Protein AF-A0A3S5ESK1-F1 (afdb_monomer)

Structure (mmCIF, N/CA/C/O backbone):
data_AF-A0A3S5ESK1-F1
#
_entry.id   AF-A0A3S5ESK1-F1
#
loop_
_atom_site.group_PDB
_atom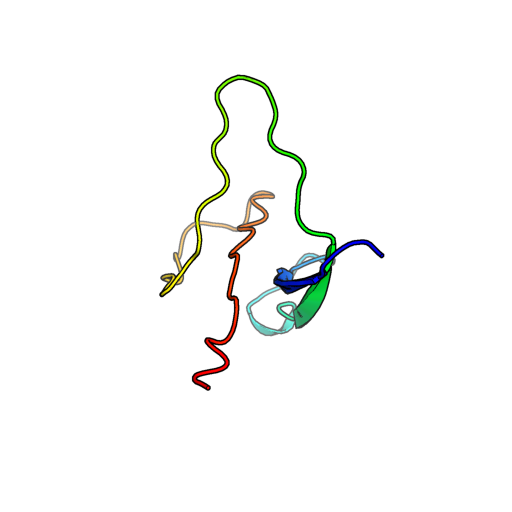_site.id
_atom_site.type_symbol
_atom_site.label_atom_id
_atom_site.label_alt_id
_atom_site.label_comp_id
_atom_site.label_asym_id
_atom_site.label_entity_id
_atom_site.label_seq_id
_atom_site.pdbx_PDB_ins_code
_atom_site.Cartn_x
_atom_site.Cartn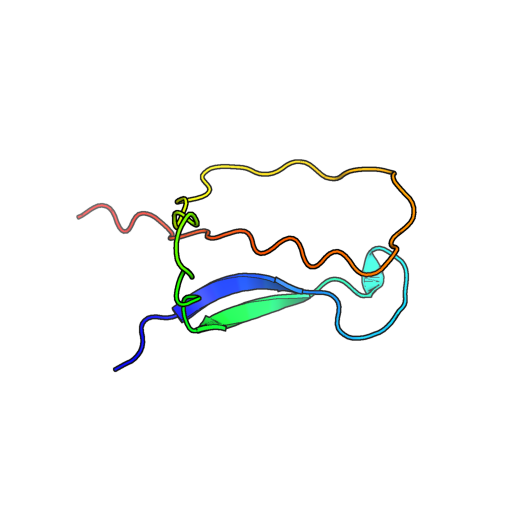_y
_atom_site.Cartn_z
_atom_site.occupancy
_atom_site.B_iso_or_equiv
_atom_site.auth_seq_id
_atom_site.auth_comp_id
_atom_site.auth_asym_id
_atom_site.auth_atom_id
_atom_site.pdbx_PDB_model_num
ATOM 1 N N . MET A 1 1 ? -11.343 -13.755 13.208 1.00 45.72 1 MET A N 1
ATOM 2 C CA . M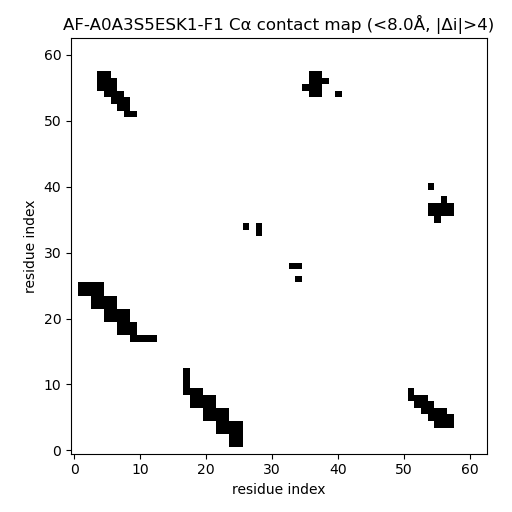ET A 1 1 ? -10.237 -13.806 12.226 1.00 45.72 1 MET A CA 1
ATOM 3 C C . MET A 1 1 ? -10.065 -12.410 11.651 1.00 45.72 1 MET A C 1
ATOM 5 O O . MET A 1 1 ? -11.081 -11.762 11.433 1.00 45.72 1 MET A O 1
ATOM 9 N N . ALA A 1 2 ? -8.838 -11.911 11.483 1.00 61.94 2 ALA A N 1
ATOM 10 C CA . ALA A 1 2 ? -8.632 -10.593 10.878 1.00 61.94 2 ALA A CA 1
ATOM 11 C C . ALA A 1 2 ? -8.948 -10.678 9.380 1.00 61.94 2 ALA A C 1
ATOM 13 O O . ALA A 1 2 ? -8.396 -11.532 8.688 1.00 61.94 2 ALA A O 1
ATOM 14 N N . SER A 1 3 ? -9.849 -9.829 8.891 1.00 83.25 3 SER A N 1
ATOM 15 C CA . SER A 1 3 ? -10.129 -9.739 7.461 1.00 83.25 3 SER A CA 1
ATOM 16 C C . SER A 1 3 ? -8.887 -9.221 6.730 1.00 83.25 3 SER A C 1
ATOM 18 O O . SER A 1 3 ? -8.193 -8.319 7.212 1.00 83.25 3 SER A O 1
ATOM 20 N N . THR A 1 4 ? -8.605 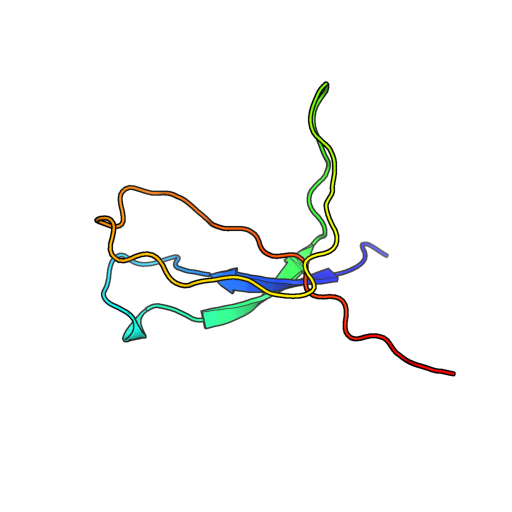-9.778 5.557 1.00 89.75 4 THR A N 1
ATOM 21 C CA . THR A 1 4 ? -7.490 -9.369 4.692 1.00 89.75 4 THR A CA 1
ATOM 22 C C . THR A 1 4 ? -7.980 -8.501 3.532 1.00 89.75 4 THR A C 1
ATOM 24 O O . THR A 1 4 ? -9.081 -8.718 3.040 1.00 89.75 4 THR A O 1
ATOM 27 N N . MET A 1 5 ? -7.156 -7.558 3.077 1.00 91.19 5 MET A N 1
ATOM 28 C CA . MET A 1 5 ? -7.341 -6.722 1.888 1.00 91.19 5 MET A CA 1
ATOM 29 C C . MET A 1 5 ? -6.302 -7.063 0.815 1.00 91.19 5 MET A C 1
ATOM 31 O O . MET A 1 5 ? -5.192 -7.484 1.146 1.00 91.19 5 MET A O 1
ATOM 35 N N . HIS A 1 6 ? -6.614 -6.810 -0.455 1.00 90.69 6 HIS A N 1
ATOM 36 C CA . HIS A 1 6 ? -5.625 -6.849 -1.533 1.00 90.69 6 HIS A CA 1
ATOM 37 C C . HIS A 1 6 ? -4.916 -5.503 -1.667 1.00 90.69 6 HIS A C 1
ATOM 39 O O . HIS A 1 6 ? -5.571 -4.464 -1.683 1.00 90.69 6 HIS A O 1
ATOM 45 N N . ALA A 1 7 ? -3.591 -5.528 -1.800 1.00 90.56 7 ALA A N 1
ATOM 46 C CA . ALA A 1 7 ? -2.768 -4.339 -1.975 1.00 90.56 7 ALA A CA 1
ATOM 47 C C . ALA A 1 7 ? -1.619 -4.592 -2.959 1.00 90.56 7 ALA A C 1
ATOM 49 O O . ALA A 1 7 ? -1.137 -5.717 -3.090 1.00 90.56 7 ALA A O 1
ATOM 50 N N . VAL A 1 8 ? -1.146 -3.521 -3.600 1.00 91.56 8 VAL A N 1
ATOM 51 C CA . VAL A 1 8 ? 0.127 -3.510 -4.332 1.00 91.56 8 VAL A CA 1
ATOM 52 C C . VAL A 1 8 ? 1.196 -2.909 -3.421 1.00 91.56 8 VAL A C 1
ATOM 54 O O . VAL A 1 8 ? 1.018 -1.811 -2.891 1.00 91.56 8 VAL A O 1
ATOM 57 N N . VAL A 1 9 ? 2.289 -3.636 -3.203 1.00 89.75 9 VAL A N 1
ATOM 58 C CA . VAL A 1 9 ? 3.319 -3.317 -2.207 1.00 89.75 9 VAL A CA 1
ATOM 59 C C . VAL A 1 9 ? 4.681 -3.171 -2.879 1.00 89.75 9 VAL A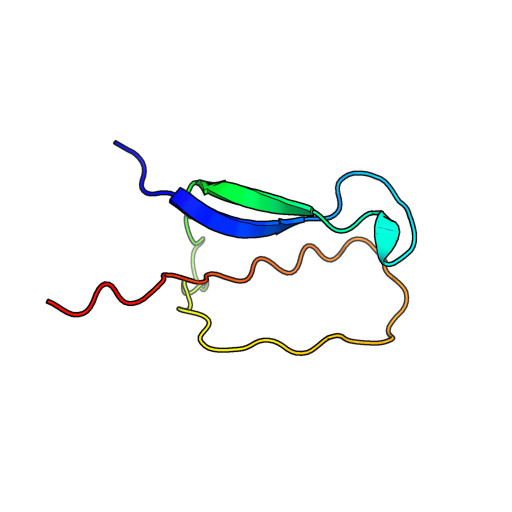 C 1
ATOM 61 O O . VAL A 1 9 ? 4.981 -3.877 -3.835 1.00 89.75 9 VAL A O 1
ATOM 64 N N . ILE A 1 10 ? 5.508 -2.266 -2.348 1.00 87.75 10 ILE A N 1
ATOM 65 C CA . ILE A 1 10 ? 6.945 -2.183 -2.625 1.00 87.75 10 ILE A CA 1
ATOM 66 C C . ILE A 1 10 ? 7.665 -2.298 -1.282 1.00 87.75 10 ILE A C 1
ATOM 68 O O . ILE A 1 10 ? 7.584 -1.375 -0.467 1.00 87.75 10 ILE A O 1
ATOM 72 N N . ASP A 1 11 ? 8.391 -3.391 -1.066 1.00 86.62 11 ASP A N 1
ATOM 73 C CA . ASP A 1 11 ? 9.220 -3.564 0.138 1.00 86.62 11 ASP A CA 1
ATOM 74 C C . ASP A 1 11 ? 10.711 -3.320 -0.128 1.00 86.62 11 ASP A C 1
ATOM 76 O O . ASP A 1 11 ? 11.451 -2.943 0.782 1.00 86.62 11 ASP A O 1
ATOM 80 N N . THR A 1 12 ? 11.141 -3.462 -1.384 1.00 83.56 12 THR A N 1
ATOM 81 C CA . THR A 1 12 ? 12.517 -3.209 -1.826 1.00 83.56 12 THR A CA 1
ATOM 82 C C . THR A 1 12 ? 12.533 -2.028 -2.797 1.00 83.56 12 THR A C 1
ATOM 84 O O . THR A 1 12 ? 11.682 -1.976 -3.683 1.00 83.56 12 THR A O 1
ATOM 87 N N . PRO A 1 13 ? 13.458 -1.057 -2.660 1.00 83.38 13 PRO A N 1
ATOM 88 C CA . PRO A 1 13 ? 13.596 0.018 -3.640 1.00 83.38 13 PRO A CA 1
ATOM 89 C C . PRO A 1 13 ? 13.805 -0.532 -5.058 1.00 83.38 13 PRO A C 1
ATOM 91 O O . PRO A 1 13 ? 14.644 -1.405 -5.257 1.00 83.38 13 PRO A O 1
ATOM 94 N N . GLY A 1 14 ? 13.083 0.008 -6.037 1.00 83.56 14 GLY A N 1
ATOM 95 C CA . GLY A 1 14 ? 13.160 -0.430 -7.429 1.00 83.56 14 GLY A CA 1
ATOM 96 C C . GLY A 1 14 ? 12.196 0.337 -8.329 1.00 83.56 14 GLY A C 1
ATOM 97 O O . GLY A 1 14 ? 11.518 1.268 -7.880 1.00 83.56 14 GLY A O 1
ATOM 98 N N . GLY A 1 15 ? 12.172 -0.036 -9.606 1.00 84.00 15 GLY A N 1
ATOM 99 C CA . GLY A 1 15 ? 11.179 0.411 -10.571 1.00 84.00 15 GLY A CA 1
ATOM 100 C C . GLY A 1 15 ? 9.861 -0.368 -10.450 1.00 84.00 15 GLY A C 1
ATOM 101 O O . GLY A 1 15 ? 9.598 -1.008 -9.428 1.00 84.00 15 GLY A O 1
ATOM 102 N N . PRO A 1 16 ? 8.993 -0.307 -11.476 1.00 85.38 16 PRO A N 1
ATOM 103 C CA . PRO A 1 16 ? 7.715 -1.021 -11.493 1.00 85.38 16 PRO A CA 1
ATOM 104 C C . PRO A 1 16 ? 7.827 -2.531 -11.238 1.00 85.38 16 PRO A C 1
ATOM 106 O O . PRO A 1 16 ? 6.896 -3.129 -10.714 1.00 85.38 16 PRO A O 1
ATOM 109 N N . GLU A 1 17 ? 8.960 -3.143 -11.570 1.00 89.25 17 GLU A N 1
ATOM 110 C CA . GLU A 1 17 ? 9.263 -4.555 -11.331 1.00 89.25 17 GLU A CA 1
ATOM 111 C C . GLU A 1 17 ? 9.307 -4.947 -9.847 1.00 89.25 17 GLU A C 1
ATOM 113 O O . GLU A 1 17 ? 9.166 -6.123 -9.529 1.00 89.25 17 GLU A O 1
ATOM 118 N N . ALA A 1 18 ? 9.475 -3.981 -8.938 1.00 89.88 18 ALA A N 1
ATOM 119 C CA . ALA A 1 18 ? 9.453 -4.211 -7.494 1.00 89.88 18 ALA A CA 1
ATOM 120 C C . ALA A 1 18 ? 8.033 -4.180 -6.887 1.00 89.88 18 ALA A C 1
ATOM 122 O O . ALA A 1 18 ? 7.886 -4.301 -5.669 1.00 89.88 18 ALA A O 1
ATOM 123 N N . LEU A 1 19 ? 6.995 -3.961 -7.706 1.00 89.06 19 LEU A N 1
ATOM 124 C CA . LEU A 1 19 ? 5.596 -3.964 -7.276 1.00 89.06 19 LEU A CA 1
ATOM 125 C C . LEU A 1 19 ? 5.059 -5.394 -7.174 1.00 89.06 19 LEU A C 1
ATOM 127 O O . LEU A 1 19 ? 5.098 -6.155 -8.137 1.00 89.06 19 LEU A O 1
ATOM 131 N N . GLU A 1 20 ? 4.453 -5.722 -6.035 1.00 90.56 20 GLU A N 1
ATOM 132 C CA . GLU A 1 20 ? 3.875 -7.043 -5.784 1.00 90.56 20 GLU A CA 1
ATOM 133 C C . GLU A 1 20 ? 2.426 -6.947 -5.306 1.00 90.56 20 GLU A C 1
ATOM 135 O O . GLU A 1 20 ? 2.115 -6.194 -4.382 1.00 90.56 20 GLU A O 1
ATOM 140 N N . ALA A 1 21 ? 1.538 -7.755 -5.887 1.00 90.56 21 ALA A N 1
ATOM 141 C CA . ALA A 1 21 ? 0.172 -7.912 -5.398 1.00 90.56 21 ALA A CA 1
ATOM 142 C C . ALA A 1 21 ? 0.137 -8.915 -4.232 1.00 90.56 21 ALA A C 1
ATOM 144 O O . ALA A 1 21 ? 0.522 -10.073 -4.394 1.00 90.56 21 ALA A O 1
ATOM 145 N N . ARG A 1 22 ? -0.333 -8.487 -3.054 1.00 91.69 22 ARG A N 1
ATOM 146 C CA . ARG A 1 22 ? -0.390 -9.317 -1.839 1.00 91.69 22 ARG A CA 1
ATOM 147 C C . ARG A 1 22 ? -1.663 -9.089 -1.029 1.00 91.69 22 ARG A C 1
ATOM 149 O O . ARG A 1 22 ? -2.250 -8.009 -1.052 1.00 91.69 22 ARG A O 1
ATOM 156 N N . GLY A 1 23 ? -2.064 -10.116 -0.280 1.00 92.50 23 GLY A N 1
ATOM 157 C CA . GLY A 1 23 ? -3.066 -10.005 0.778 1.00 92.50 23 GLY A CA 1
ATOM 158 C C . GLY A 1 23 ? -2.430 -9.483 2.068 1.00 92.50 23 GLY A C 1
ATOM 159 O O . GLY A 1 23 ? -1.413 -10.015 2.508 1.00 92.50 23 GLY A O 1
ATOM 160 N N . LEU A 1 24 ? -3.012 -8.455 2.680 1.00 90.19 24 LEU A N 1
ATOM 161 C CA . LEU A 1 24 ? -2.547 -7.850 3.932 1.00 90.19 24 LEU A CA 1
ATOM 162 C C . LEU A 1 24 ? -3.698 -7.730 4.936 1.00 90.19 24 LEU A C 1
ATOM 164 O O . LEU A 1 24 ? -4.844 -7.633 4.514 1.00 90.19 24 LEU A O 1
ATOM 168 N N . PRO A 1 25 ? -3.447 -7.670 6.252 1.00 91.44 25 PRO A N 1
ATOM 169 C CA . PRO A 1 25 ? -4.492 -7.323 7.213 1.00 91.44 25 PRO A CA 1
ATOM 170 C C . PRO A 1 25 ? -5.094 -5.944 6.913 1.00 91.44 25 PRO A C 1
ATOM 172 O O . PRO A 1 25 ? -4.370 -5.029 6.505 1.00 91.44 25 PRO A O 1
ATOM 175 N N . HIS A 1 26 ? -6.395 -5.773 7.160 1.00 89.56 26 HIS A N 1
ATOM 176 C CA . HIS A 1 26 ? -7.006 -4.445 7.097 1.00 89.56 26 HIS A CA 1
ATOM 177 C C . HIS A 1 26 ? -6.323 -3.484 8.088 1.00 89.56 26 HIS A C 1
ATOM 179 O O . HIS A 1 26 ? -6.095 -3.851 9.246 1.00 89.56 26 HIS A O 1
ATOM 185 N N . PRO A 1 27 ? -5.985 -2.254 7.662 1.00 86.00 27 PRO A N 1
ATOM 186 C CA . PRO A 1 27 ? -5.392 -1.266 8.546 1.00 86.00 27 PRO A CA 1
ATOM 187 C C . PRO A 1 27 ? -6.411 -0.790 9.587 1.00 86.00 27 PRO A C 1
ATOM 189 O O . PRO A 1 27 ? -7.587 -0.601 9.280 1.00 86.00 27 PRO A O 1
ATOM 192 N N . VAL A 1 28 ? -5.941 -0.543 10.811 1.00 90.19 28 VAL A N 1
ATOM 193 C CA . VAL A 1 28 ? -6.744 0.091 11.863 1.00 90.19 28 VAL A CA 1
ATOM 194 C C . VAL A 1 28 ? -6.572 1.612 11.753 1.00 90.19 28 VAL A C 1
ATOM 196 O O . VAL A 1 28 ? -5.444 2.087 11.905 1.00 90.19 28 VAL A O 1
ATOM 199 N N . PRO A 1 29 ? -7.638 2.384 11.473 1.00 88.88 29 PRO A N 1
ATOM 200 C CA . PRO A 1 29 ? -7.547 3.837 11.351 1.00 88.88 29 PRO A CA 1
ATOM 201 C C . PRO A 1 29 ? -7.247 4.493 12.706 1.00 88.88 29 PRO A C 1
ATOM 203 O O . PRO A 1 29 ? -7.765 4.085 13.747 1.00 88.88 29 PRO A O 1
ATOM 206 N N . ARG A 1 30 ? -6.419 5.540 12.695 1.00 92.62 30 ARG A N 1
ATOM 207 C CA . ARG A 1 30 ? -6.155 6.406 13.857 1.00 92.62 30 ARG A CA 1
ATOM 208 C C . ARG A 1 30 ? -7.230 7.496 13.980 1.00 92.62 30 ARG A C 1
ATOM 210 O O . ARG A 1 30 ? -8.011 7.701 13.050 1.00 92.62 30 ARG A O 1
ATOM 217 N N . PRO A 1 31 ? -7.276 8.255 15.092 1.00 96.19 31 PRO A N 1
ATOM 218 C CA . PRO A 1 31 ? -8.177 9.397 15.189 1.00 96.19 31 PRO A CA 1
ATOM 219 C C . PRO A 1 31 ? -7.991 10.359 14.009 1.00 96.19 31 PRO A C 1
ATOM 221 O O . PRO A 1 31 ? -6.864 10.755 13.709 1.00 96.19 31 PRO A O 1
ATOM 224 N N . LYS A 1 32 ? -9.108 10.763 13.390 1.00 95.06 32 LYS A N 1
ATOM 225 C CA . LYS A 1 32 ? -9.179 11.607 12.178 1.00 95.06 32 LYS A CA 1
ATOM 226 C C . LYS A 1 32 ? -8.765 10.920 10.867 1.00 95.06 32 LYS A C 1
ATOM 228 O O . LYS A 1 3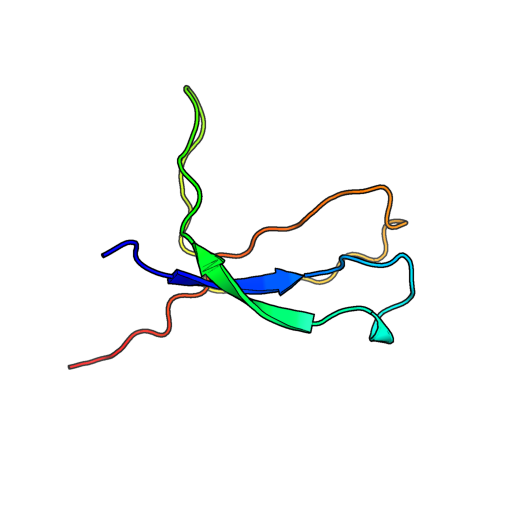2 ? -8.634 11.600 9.854 1.00 95.06 32 LYS A O 1
ATOM 233 N N . GLU A 1 33 ? -8.595 9.603 10.860 1.00 93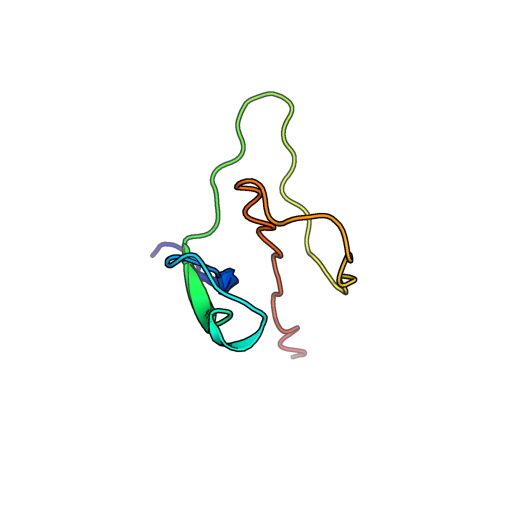.38 33 GLU A N 1
ATOM 234 C CA . GLU A 1 33 ? -8.474 8.809 9.636 1.00 93.38 33 GLU A CA 1
ATOM 235 C C . GLU A 1 33 ? -9.796 8.095 9.342 1.00 93.38 33 GLU A C 1
ATOM 237 O O . GLU A 1 33 ? -10.565 7.777 10.250 1.00 93.38 33 GLU A O 1
ATOM 242 N N . VAL A 1 34 ? -10.054 7.831 8.064 1.00 87.62 34 VAL A N 1
ATOM 243 C CA . VAL A 1 34 ? -11.205 7.048 7.612 1.00 87.62 34 VAL A CA 1
ATOM 244 C C . VAL A 1 34 ? -10.709 5.939 6.682 1.00 87.62 34 VAL A C 1
ATOM 246 O O . VAL A 1 34 ? -9.890 6.215 5.801 1.00 87.62 34 VAL A O 1
ATOM 249 N N . PRO A 1 35 ? -11.147 4.682 6.866 1.00 86.44 35 PRO A N 1
ATOM 250 C CA . PRO A 1 35 ? -10.904 3.642 5.880 1.00 86.44 35 PRO A CA 1
ATOM 251 C C . PRO A 1 35 ? -11.758 3.929 4.641 1.00 86.44 35 PRO A C 1
ATOM 253 O O . PRO A 1 35 ? -12.946 4.219 4.755 1.00 86.44 35 PRO A O 1
ATOM 256 N N . ALA A 1 36 ? -11.158 3.849 3.456 1.00 85.25 36 ALA A N 1
ATOM 257 C CA . ALA A 1 36 ? -11.856 4.072 2.195 1.00 85.25 36 ALA A CA 1
ATOM 258 C C . ALA A 1 36 ? -11.788 2.813 1.335 1.00 85.25 36 ALA A C 1
ATOM 260 O O . ALA A 1 36 ? -10.693 2.348 1.028 1.00 85.25 36 ALA A O 1
ATOM 261 N N . ARG A 1 37 ? -12.943 2.289 0.917 1.00 87.88 37 ARG A N 1
ATOM 262 C CA . ARG A 1 37 ? -13.014 1.256 -0.122 1.00 87.88 37 ARG A CA 1
ATOM 263 C C . ARG A 1 37 ? -12.543 1.865 -1.445 1.00 87.88 37 ARG A C 1
ATOM 265 O O . ARG A 1 37 ? -13.071 2.889 -1.875 1.00 87.88 37 ARG A O 1
ATOM 272 N N . VAL A 1 38 ? -11.514 1.281 -2.051 1.00 87.44 38 VAL A N 1
ATOM 273 C CA . VAL A 1 38 ? -10.914 1.774 -3.293 1.00 87.44 38 VAL A CA 1
ATOM 274 C C . VAL A 1 38 ? -11.465 0.971 -4.463 1.00 87.44 38 VAL A C 1
ATOM 276 O O . VAL A 1 38 ? -11.095 -0.181 -4.654 1.00 87.44 38 VAL A O 1
ATOM 279 N N . GLU A 1 39 ? -12.300 1.613 -5.276 1.00 88.81 39 GLU A N 1
ATOM 280 C CA . GLU A 1 39 ? -12.809 1.033 -6.529 1.00 88.81 39 GLU A CA 1
ATOM 281 C C . GLU A 1 39 ? -11.780 1.132 -7.668 1.00 88.81 39 GLU A C 1
ATOM 283 O O . GLU A 1 39 ? -11.695 0.267 -8.533 1.00 88.81 39 GLU A O 1
ATOM 288 N N . ALA A 1 40 ? -10.961 2.190 -7.668 1.00 87.06 40 ALA A N 1
ATOM 289 C CA . ALA A 1 40 ? -9.901 2.403 -8.649 1.00 87.06 40 ALA A CA 1
ATOM 290 C C . ALA A 1 40 ? -8.780 3.287 -8.084 1.00 87.06 40 ALA A C 1
ATOM 292 O O . ALA A 1 40 ? -9.012 4.142 -7.226 1.00 87.06 40 ALA A O 1
ATOM 293 N N . PHE A 1 41 ? -7.560 3.121 -8.602 1.00 84.88 41 PHE A N 1
ATOM 294 C CA . PHE A 1 41 ? -6.415 3.974 -8.278 1.00 84.88 41 PHE A CA 1
ATOM 295 C C . PHE A 1 41 ? -5.577 4.285 -9.525 1.00 84.88 41 PHE A C 1
ATOM 297 O O . PHE A 1 41 ? -5.516 3.497 -10.466 1.00 84.88 41 PHE A O 1
ATOM 304 N N . GLY A 1 42 ? -4.923 5.449 -9.532 1.00 85.38 42 GLY A N 1
ATOM 305 C CA . GLY A 1 42 ? -4.018 5.872 -10.603 1.00 85.38 42 GLY A CA 1
ATOM 306 C C . GLY A 1 42 ? -2.546 5.671 -10.240 1.00 85.38 42 GLY A C 1
ATOM 307 O O . GLY A 1 42 ? -2.167 5.732 -9.070 1.00 85.38 42 GLY A O 1
ATOM 308 N N . VAL A 1 43 ? -1.696 5.487 -11.251 1.00 82.75 43 VAL A N 1
ATOM 309 C CA . VAL A 1 43 ? -0.235 5.462 -11.088 1.00 82.75 43 VAL A CA 1
ATOM 310 C C . VAL A 1 43 ? 0.318 6.877 -11.260 1.00 82.75 43 VAL A C 1
ATOM 312 O O . VAL A 1 43 ? 0.051 7.536 -12.265 1.00 82.75 43 VAL A O 1
ATOM 315 N N . ASN A 1 44 ? 1.107 7.350 -10.293 1.00 78.50 44 ASN A N 1
ATOM 316 C CA . ASN A 1 44 ? 1.737 8.671 -10.338 1.00 78.50 44 ASN A CA 1
ATOM 317 C C . ASN A 1 44 ? 3.228 8.566 -10.715 1.00 78.50 44 ASN A C 1
ATOM 319 O O . ASN A 1 44 ? 3.932 7.691 -10.220 1.00 78.50 44 ASN A O 1
ATOM 323 N N . ARG A 1 45 ? 3.727 9.492 -11.548 1.00 69.56 45 ARG A N 1
ATOM 324 C CA . ARG A 1 45 ? 5.141 9.571 -11.982 1.00 69.56 45 ARG A CA 1
ATOM 325 C C . ARG A 1 45 ? 6.060 10.279 -10.979 1.00 69.56 45 ARG A C 1
ATOM 327 O O . ARG A 1 45 ? 7.237 10.493 -11.261 1.00 69.56 45 ARG A O 1
ATOM 334 N N . SER A 1 46 ? 5.541 10.692 -9.826 1.00 66.31 46 SER A N 1
ATOM 335 C CA . SER A 1 46 ? 6.352 11.282 -8.760 1.00 66.31 46 SER A CA 1
ATOM 336 C C . SER A 1 46 ? 7.437 10.304 -8.298 1.00 66.31 46 SER A C 1
ATOM 338 O O . SER A 1 46 ? 7.145 9.120 -8.139 1.00 66.31 46 SER A O 1
ATOM 340 N N . ARG A 1 47 ? 8.661 10.793 -8.031 1.00 54.53 47 ARG A N 1
ATOM 341 C CA . ARG A 1 47 ? 9.744 9.978 -7.444 1.00 54.53 47 ARG A CA 1
ATOM 342 C C . ARG A 1 47 ? 9.201 9.149 -6.270 1.00 54.53 47 ARG A C 1
ATOM 344 O O . ARG A 1 47 ? 8.573 9.746 -5.388 1.00 54.53 47 ARG A O 1
ATOM 351 N N . PRO A 1 48 ? 9.479 7.837 -6.191 1.00 53.97 48 PRO A N 1
ATOM 352 C CA . PRO A 1 48 ? 9.153 7.058 -5.008 1.00 53.97 48 PRO A CA 1
ATOM 353 C C . PRO A 1 48 ? 10.098 7.456 -3.862 1.00 53.97 48 PRO A C 1
ATOM 355 O O . PRO A 1 48 ? 11.080 6.789 -3.564 1.00 53.97 48 PRO A O 1
ATOM 358 N N . GLY A 1 49 ? 9.819 8.580 -3.200 1.00 49.44 49 GLY A N 1
ATOM 359 C CA . GLY A 1 49 ? 10.107 8.698 -1.771 1.00 49.44 49 GLY A CA 1
ATOM 360 C C . GLY A 1 49 ? 9.075 7.847 -1.037 1.00 49.44 49 GLY A C 1
ATOM 361 O O . GLY A 1 49 ? 7.927 7.832 -1.470 1.00 49.44 49 GLY A O 1
ATOM 362 N N . LYS A 1 50 ? 9.465 7.115 0.018 1.00 42.19 50 LYS A N 1
ATOM 363 C CA . LYS A 1 50 ? 8.607 6.155 0.743 1.00 42.19 50 LYS A CA 1
ATOM 364 C C . LYS A 1 50 ? 7.171 6.678 0.941 1.00 42.19 50 LYS A C 1
ATOM 366 O O . LYS A 1 50 ? 6.886 7.404 1.888 1.00 42.19 50 LYS A O 1
ATOM 371 N N . LYS A 1 51 ? 6.259 6.306 0.045 1.00 47.12 51 LYS A N 1
ATOM 372 C CA . LYS A 1 51 ? 4.817 6.528 0.152 1.00 47.12 51 LYS A CA 1
ATOM 373 C C . LYS A 1 51 ? 4.174 5.202 -0.204 1.00 47.12 51 LYS A C 1
ATOM 375 O O . LYS A 1 51 ? 4.041 4.857 -1.371 1.00 47.12 51 LYS A O 1
ATOM 380 N N . VAL A 1 52 ? 3.844 4.435 0.827 1.00 46.94 52 VAL A N 1
ATOM 381 C CA . VAL A 1 52 ? 3.055 3.215 0.677 1.00 46.94 52 VAL A CA 1
ATOM 382 C C . VAL A 1 52 ? 1.631 3.664 0.364 1.00 46.94 52 VAL A C 1
ATOM 384 O O . VAL A 1 52 ? 0.925 4.136 1.255 1.00 46.94 52 VAL A O 1
ATOM 387 N N . VAL A 1 53 ? 1.221 3.577 -0.901 1.00 48.41 53 VAL A N 1
ATOM 388 C CA . VAL A 1 53 ? -0.188 3.736 -1.271 1.00 48.41 53 VAL A CA 1
ATOM 389 C C . VAL A 1 53 ? -0.881 2.429 -0.902 1.00 48.41 53 VAL A C 1
ATOM 391 O O . VAL A 1 53 ? -0.735 1.423 -1.587 1.00 48.41 53 VAL A O 1
ATOM 394 N N . ARG A 1 54 ? -1.586 2.419 0.231 1.00 50.91 54 ARG A N 1
ATOM 395 C CA . ARG A 1 54 ? -2.414 1.282 0.648 1.00 50.91 54 ARG A CA 1
ATOM 396 C C . ARG A 1 54 ? -3.780 1.439 -0.010 1.00 50.91 54 ARG A C 1
ATOM 398 O O . ARG A 1 54 ? -4.625 2.159 0.509 1.00 50.91 54 ARG A O 1
ATOM 405 N N . ALA A 1 55 ? -3.958 0.831 -1.176 1.00 48.62 55 ALA A N 1
ATOM 406 C CA . ALA A 1 55 ? -5.270 0.726 -1.800 1.00 48.62 55 ALA A CA 1
ATOM 407 C C . ALA A 1 55 ? -6.016 -0.481 -1.212 1.00 48.62 55 ALA A C 1
ATOM 409 O O . ALA A 1 55 ? -5.438 -1.557 -1.094 1.00 48.62 55 ALA A O 1
ATOM 410 N N . LEU A 1 56 ? -7.269 -0.271 -0.813 1.00 49.44 56 LEU A N 1
ATOM 411 C CA . LEU A 1 56 ? -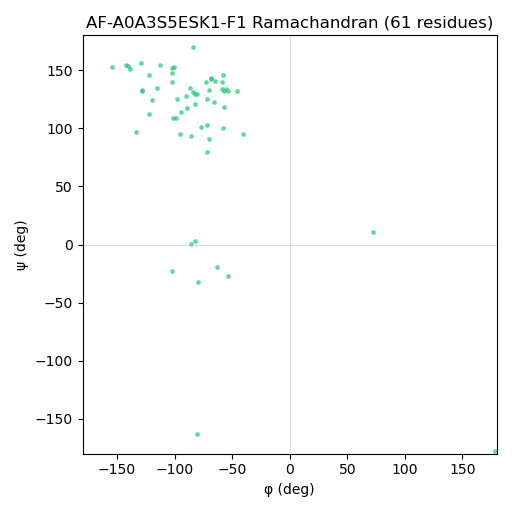8.200 -1.283 -0.317 1.00 49.44 56 LEU A CA 1
ATOM 412 C C . LEU A 1 56 ? -9.063 -1.758 -1.492 1.00 49.44 56 LEU A C 1
ATOM 414 O O . LEU A 1 56 ? -10.053 -1.102 -1.785 1.00 49.44 56 LEU A O 1
ATOM 418 N N . HIS A 1 57 ? -8.719 -2.854 -2.168 1.00 45.03 57 HIS A N 1
ATOM 419 C CA . HIS A 1 57 ? -9.644 -3.470 -3.130 1.00 45.03 57 HIS A CA 1
ATOM 420 C C . HIS A 1 57 ? -10.314 -4.686 -2.484 1.00 45.03 57 HIS A C 1
ATOM 422 O O . HIS A 1 57 ? -9.667 -5.711 -2.249 1.00 45.03 57 HIS A O 1
ATOM 428 N N . GLU A 1 58 ? -11.604 -4.573 -2.175 1.00 46.47 58 GLU A N 1
ATOM 429 C CA . GLU A 1 58 ? -12.463 -5.726 -1.913 1.00 46.47 58 GLU A CA 1
ATOM 430 C C . GLU A 1 58 ? -13.165 -6.084 -3.221 1.00 46.47 58 GLU A C 1
ATOM 432 O O . GLU A 1 58 ? -13.962 -5.308 -3.747 1.00 46.47 58 GLU A O 1
ATOM 437 N N . ASN A 1 59 ? -12.846 -7.263 -3.766 1.00 41.66 59 ASN A N 1
ATOM 438 C CA . ASN A 1 59 ? -13.643 -7.828 -4.847 1.00 41.66 59 ASN A CA 1
ATOM 439 C C . ASN A 1 59 ? -15.079 -7.933 -4.328 1.00 41.66 59 ASN A C 1
ATOM 441 O O . ASN A 1 59 ? -15.322 -8.623 -3.336 1.00 41.66 59 ASN A O 1
ATOM 445 N N . GLY A 1 60 ? -16.012 -7.231 -4.972 1.00 39.47 60 GLY A N 1
ATOM 446 C CA . GLY A 1 60 ? -17.431 -7.467 -4.770 1.00 39.47 60 GLY A CA 1
ATOM 447 C C . GLY A 1 60 ? -17.723 -8.921 -5.112 1.00 39.47 60 GLY A C 1
ATOM 448 O O . GLY A 1 60 ? -17.796 -9.280 -6.282 1.00 39.47 60 GLY A O 1
ATOM 449 N N . ALA A 1 61 ? -17.842 -9.768 -4.093 1.00 35.91 61 ALA A N 1
ATOM 450 C CA . ALA A 1 61 ? -18.601 -10.994 -4.218 1.00 35.91 61 ALA A CA 1
ATOM 451 C C . ALA A 1 61 ? -20.066 -10.559 -4.307 1.00 35.91 61 ALA A C 1
ATOM 453 O O . ALA A 1 61 ? -20.717 -10.325 -3.288 1.00 35.91 61 ALA A O 1
ATOM 454 N N . GLU A 1 62 ? -20.544 -10.339 -5.530 1.00 38.91 62 GLU A N 1
ATOM 455 C CA . GLU A 1 62 ? -21.977 -10.356 -5.799 1.00 38.91 62 GLU A CA 1
ATOM 456 C C . GLU A 1 62 ? -22.521 -11.732 -5.365 1.00 38.91 62 GLU A C 1
ATOM 458 O O . GLU A 1 62 ? -21.893 -12.763 -5.627 1.00 38.91 62 GLU A O 1
ATOM 463 N N . SER A 1 63 ? -23.627 -11.718 -4.609 1.00 37.59 63 SER A N 1
ATOM 464 C CA . SER A 1 63 ? -24.467 -12.897 -4.332 1.00 37.59 63 SER A CA 1
ATOM 465 C C . SER A 1 63 ? -25.235 -13.328 -5.570 1.00 37.59 63 SER A C 1
ATOM 467 O O . SER A 1 63 ? -25.597 -12.434 -6.365 1.00 37.59 63 SER A O 1
#

Nearest PDB structures (foldseek):
  6z1p-assembly1_BR  TM=3.123E-01  e=9.313E+00  Tetrahymena thermophila SB210
  1al2-assembly1_4  TM=2.194E-01  e=4.888E+00  Human poliovirus 1 Mahoney

pLDDT: mean 75.08, std 19.62, range [35.91, 96.19]

Organism: NCBI:txid1750

Secondary structure (DSSP, 8-state):
-PPEEEEEE--SS-SGGG-EEEEEEPPPPPTT------S--PPP-S--SS------B------

Radius of gyration: 13.29 Å; Cα contacts (8 Å, |Δi|>4): 66; chains: 1; bounding box: 38×25×27 Å

Foldseek 3Di:
DFDWFWFWDAPDDDPPVSTDIDIDGDDDDDPPDDDDAAPDDDDDPPPPPPDRPGHGHDDPPDD

Sequence (63 aa):
MASTMHAVVIDTPGGPEALEARGLPHPVPRPKEVPARVEAFGVNRSRPGKKVVRALHENGAES

Mean predicted aligned error: 9.37 Å

InterPro domains:
  IPR011032 GroES-like superfamily [SSF50129] (3-46)

Solvent-accessible surface area (backbone atoms only — not comparable to full-atom values): 4507 Å² total; per-residue (Å²): 131,85,60,67,32,40,33,61,44,70,92,55,94,68,64,80,86,41,56,41,83,45,79,40,73,62,82,82,70,55,95,97,54,78,88,62,86,39,92,77,8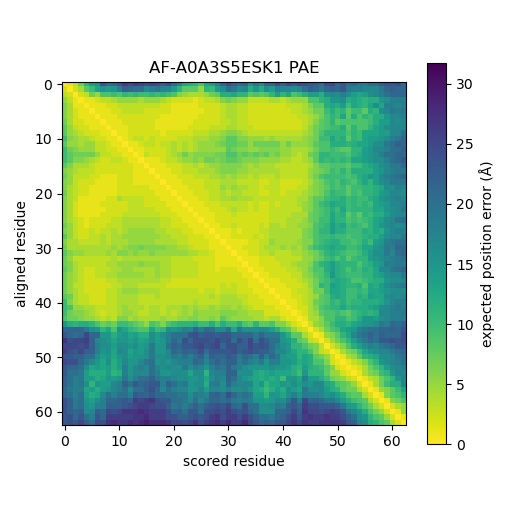5,85,91,74,90,67,79,89,61,100,68,86,64,81,50,35,43,76,82,80,78,76,130